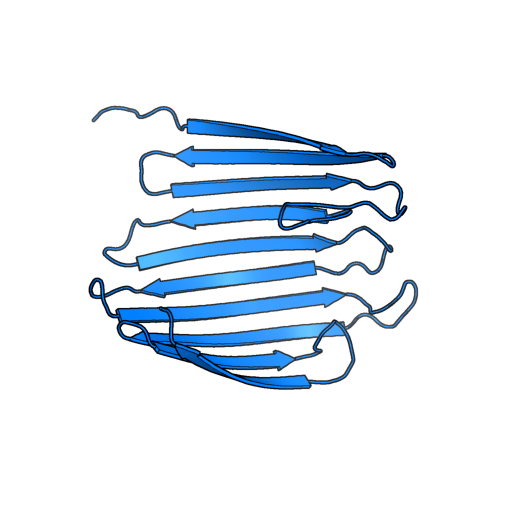Protein AF-A0A965IAN0-F1 (afdb_monomer_lite)

pLDDT: mean 86.09, std 15.61, range [35.66, 98.81]

Structure (mmCIF, N/CA/C/O backbone):
data_AF-A0A965IAN0-F1
#
_entry.id   AF-A0A965IAN0-F1
#
loop_
_atom_site.group_PDB
_atom_site.id
_atom_site.type_symbol
_atom_site.label_atom_id
_atom_site.label_alt_id
_atom_site.label_comp_id
_atom_site.label_asym_id
_atom_site.label_entity_id
_atom_site.label_seq_id
_atom_site.pdbx_PDB_ins_code
_atom_site.Cartn_x
_atom_site.Cartn_y
_atom_site.Cartn_z
_atom_site.occupancy
_atom_site.B_iso_or_equiv
_atom_site.auth_seq_id
_atom_site.auth_comp_id
_atom_site.auth_asym_id
_atom_site.auth_atom_id
_atom_site.pdbx_PDB_model_num
ATOM 1 N N . MET A 1 1 ? 3.524 22.643 -25.766 1.00 41.69 1 MET A N 1
ATOM 2 C CA . MET A 1 1 ? 3.104 22.166 -24.431 1.00 41.69 1 MET A CA 1
ATOM 3 C C . MET A 1 1 ? 1.601 21.949 -24.476 1.00 41.69 1 MET A C 1
ATOM 5 O O . MET A 1 1 ? 0.862 22.921 -24.445 1.00 41.69 1 MET A O 1
ATOM 9 N N . SER A 1 2 ? 1.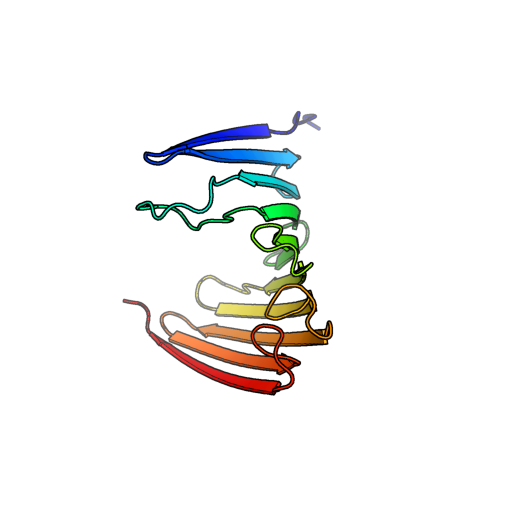154 20.710 -24.694 1.00 44.53 2 SER A N 1
ATOM 10 C CA . SER A 1 2 ? -0.278 20.389 -24.683 1.00 44.53 2 SER A CA 1
ATOM 11 C C . SER A 1 2 ? -0.738 20.339 -23.228 1.00 44.53 2 SER A C 1
ATOM 13 O O . SER A 1 2 ? -0.217 19.540 -22.453 1.00 44.53 2 SER A O 1
ATOM 15 N N . SER A 1 3 ? -1.650 21.224 -22.832 1.00 48.31 3 SER A N 1
ATOM 16 C CA . SER A 1 3 ? -2.315 21.156 -21.533 1.00 48.31 3 SER A CA 1
ATOM 17 C C . SER A 1 3 ? -3.245 19.942 -21.539 1.00 48.31 3 SER A C 1
ATOM 19 O O . SER A 1 3 ? -4.402 20.041 -21.951 1.00 48.31 3 SER A O 1
ATOM 21 N N . SER A 1 4 ? -2.739 18.773 -21.147 1.00 58.62 4 SER A N 1
ATOM 22 C CA . SER A 1 4 ? -3.575 17.584 -21.017 1.00 58.62 4 SER A CA 1
ATOM 23 C C . SER A 1 4 ? -4.496 17.777 -19.815 1.00 58.62 4 SER A C 1
ATOM 25 O O . SER A 1 4 ? -4.072 17.667 -18.663 1.00 58.62 4 SER A O 1
ATOM 27 N N . VAL A 1 5 ? -5.757 18.094 -20.089 1.00 67.81 5 VAL A N 1
ATOM 28 C CA . VAL A 1 5 ? -6.838 18.002 -19.110 1.00 67.81 5 VAL A CA 1
ATOM 29 C C . VAL A 1 5 ? -6.815 16.574 -18.558 1.00 67.81 5 VAL A C 1
ATOM 31 O O . VAL A 1 5 ? -6.812 15.618 -19.332 1.00 67.81 5 VAL A O 1
ATOM 34 N N . GLY A 1 6 ? -6.703 16.424 -17.238 1.00 75.50 6 GLY A N 1
ATOM 35 C CA . GLY A 1 6 ? -6.591 15.113 -16.601 1.00 75.50 6 GLY A CA 1
ATOM 36 C C . GLY A 1 6 ? -7.761 14.182 -16.947 1.00 75.50 6 GLY A C 1
ATOM 37 O O . GLY A 1 6 ? -8.884 14.627 -17.193 1.00 75.50 6 GLY A O 1
ATOM 38 N N . LYS A 1 7 ? -7.501 12.872 -16.980 1.00 85.19 7 LYS A N 1
ATOM 39 C CA . LYS A 1 7 ? -8.501 11.837 -17.253 1.00 85.19 7 LYS A CA 1
ATOM 40 C C . LYS A 1 7 ? -9.169 11.406 -15.953 1.00 85.19 7 LYS A C 1
ATOM 42 O O . LYS A 1 7 ? -8.503 10.925 -15.040 1.00 85.19 7 LYS A O 1
ATOM 47 N N . TRP A 1 8 ? -10.491 11.513 -15.902 1.00 86.75 8 TRP A N 1
ATOM 48 C CA . TRP A 1 8 ? -11.308 10.998 -14.806 1.00 86.75 8 TRP A CA 1
ATOM 49 C C . TRP A 1 8 ? -11.942 9.663 -15.198 1.00 86.75 8 TRP A C 1
ATOM 51 O O . TRP A 1 8 ? -12.491 9.528 -16.291 1.00 86.75 8 TRP A O 1
ATOM 61 N N . VAL A 1 9 ? -11.872 8.676 -14.307 1.00 86.06 9 VAL A N 1
ATOM 62 C CA . VAL A 1 9 ? -12.458 7.343 -14.495 1.00 86.06 9 VAL A CA 1
ATOM 63 C C . VAL A 1 9 ? -13.312 7.000 -13.270 1.00 86.06 9 VAL A C 1
ATOM 65 O O . VAL A 1 9 ? -12.778 6.509 -12.267 1.00 86.06 9 VAL A O 1
ATOM 68 N N . PRO A 1 10 ? -14.625 7.287 -13.312 1.00 86.00 10 PRO A N 1
ATOM 69 C CA . PRO A 1 10 ? -15.554 6.864 -12.276 1.00 86.00 10 PRO A CA 1
ATOM 70 C C . PRO A 1 10 ? -15.945 5.392 -12.455 1.00 86.00 10 PRO A C 1
ATOM 72 O O . PRO A 1 10 ? -15.976 4.866 -13.567 1.00 86.00 10 PRO A O 1
ATOM 75 N N . SER A 1 11 ? -16.295 4.731 -11.357 1.00 81.38 11 SER A N 1
ATOM 76 C CA . SER A 1 11 ? -16.894 3.397 -11.363 1.00 81.38 11 SER A CA 1
ATOM 77 C C . SER A 1 11 ? -17.935 3.269 -10.258 1.00 81.38 11 SER A C 1
ATOM 79 O O . SER A 1 11 ? -17.816 3.895 -9.203 1.00 81.38 11 SER A O 1
ATOM 81 N N . VAL A 1 12 ? -18.956 2.455 -10.517 1.00 83.38 12 VAL A N 1
ATOM 82 C CA . VAL A 1 12 ? -20.021 2.119 -9.571 1.00 83.38 12 VAL A CA 1
ATOM 83 C C . VAL A 1 12 ? -20.267 0.620 -9.654 1.00 83.38 12 VAL A C 1
ATOM 85 O O . VAL A 1 12 ? -20.269 0.046 -10.743 1.00 83.38 12 VAL A O 1
ATOM 88 N N . GLN A 1 13 ? -20.489 -0.006 -8.506 1.00 77.44 13 GLN A N 1
ATOM 89 C CA . GLN A 1 13 ? -20.839 -1.412 -8.396 1.00 77.44 13 GLN A CA 1
ATOM 90 C C . GLN A 1 13 ? -22.004 -1.573 -7.424 1.00 77.44 13 GLN A C 1
ATOM 92 O O . GLN A 1 13 ? -22.022 -0.981 -6.347 1.00 77.44 13 GLN A O 1
ATOM 97 N N . VAL A 1 14 ? -22.954 -2.420 -7.803 1.00 79.12 14 VAL A N 1
ATOM 98 C CA . VAL A 1 14 ? -24.048 -2.875 -6.945 1.00 79.12 14 VAL A CA 1
ATOM 99 C C . VAL A 1 14 ? -24.080 -4.397 -6.973 1.00 79.12 14 VAL A C 1
ATOM 101 O O . VAL A 1 14 ? -23.802 -4.999 -8.010 1.00 79.12 14 VAL A O 1
ATOM 104 N N . ALA A 1 15 ? -24.390 -5.030 -5.845 1.00 70.00 15 ALA A N 1
ATOM 105 C CA . ALA A 1 15 ? -24.530 -6.482 -5.787 1.00 70.00 15 ALA A CA 1
ATOM 106 C C . ALA A 1 15 ? -25.760 -6.903 -4.978 1.00 70.00 15 ALA A C 1
ATOM 108 O O . ALA A 1 15 ? -26.334 -6.127 -4.205 1.00 70.00 15 ALA A O 1
ATOM 109 N N . SER A 1 16 ? -26.162 -8.164 -5.172 1.00 67.62 16 SER A N 1
ATOM 110 C CA . SER A 1 16 ? -27.215 -8.801 -4.377 1.00 67.62 16 SER A CA 1
ATOM 111 C C . SER A 1 16 ? -26.939 -8.643 -2.881 1.00 67.62 16 SER A C 1
ATOM 113 O O . SER A 1 16 ? -25.792 -8.503 -2.463 1.00 67.62 16 SER A O 1
ATOM 115 N N . HIS A 1 17 ? -27.997 -8.664 -2.076 1.00 68.94 17 HIS A N 1
ATOM 116 C CA . HIS A 1 17 ? -27.906 -8.423 -0.638 1.00 68.94 17 HIS A CA 1
ATOM 117 C C . HIS A 1 17 ? -27.403 -7.023 -0.258 1.00 68.94 17 HIS A C 1
ATOM 119 O O . HIS A 1 17 ? -27.027 -6.837 0.885 1.00 68.94 17 HIS A O 1
ATOM 125 N N . GLY A 1 18 ? -27.496 -6.010 -1.131 1.00 68.75 18 GLY A N 1
ATOM 126 C CA . GLY A 1 18 ? -27.444 -4.595 -0.730 1.00 68.75 18 GLY A CA 1
ATOM 127 C C . GLY A 1 18 ? -26.050 -3.976 -0.606 1.00 68.75 18 GLY A C 1
ATOM 128 O O . GLY A 1 18 ? -25.897 -2.985 0.106 1.00 68.75 18 GLY A O 1
ATOM 129 N N . PHE A 1 19 ? -25.047 -4.538 -1.282 1.00 71.88 19 PHE A N 1
ATOM 130 C CA . PHE A 1 19 ? -23.762 -3.864 -1.480 1.00 71.88 19 PHE A CA 1
ATOM 131 C C . PHE A 1 19 ? -23.889 -2.745 -2.518 1.00 71.88 19 PHE A C 1
ATOM 133 O O . PHE A 1 19 ? -24.476 -2.947 -3.586 1.00 71.88 19 PHE A O 1
ATOM 140 N N . ALA A 1 20 ? -23.281 -1.597 -2.219 1.00 75.81 20 ALA A N 1
ATOM 141 C CA . ALA A 1 20 ? -23.052 -0.518 -3.166 1.00 75.81 20 ALA A CA 1
ATOM 142 C C . ALA A 1 20 ? -21.665 0.093 -2.928 1.00 75.81 20 ALA A C 1
ATOM 144 O O . ALA A 1 20 ? -21.333 0.508 -1.817 1.00 75.81 20 ALA A O 1
ATOM 145 N N . GLY A 1 21 ? -20.861 0.184 -3.978 1.00 73.69 21 GLY A N 1
ATOM 146 C CA . GLY A 1 21 ? -19.536 0.789 -3.932 1.00 73.69 21 GLY A CA 1
ATOM 147 C C . GLY A 1 21 ? -19.286 1.676 -5.138 1.00 73.69 21 GLY A C 1
ATOM 148 O O . GLY A 1 21 ? -19.920 1.528 -6.184 1.00 73.69 21 GLY A O 1
ATOM 149 N N . GLY A 1 22 ? -18.353 2.605 -4.992 1.00 76.31 22 GLY A N 1
ATOM 150 C CA . GLY A 1 22 ? -17.927 3.467 -6.077 1.00 76.31 22 GLY A CA 1
ATOM 151 C C . GLY A 1 22 ? -16.498 3.949 -5.898 1.00 76.31 22 GLY A C 1
ATOM 152 O O . GLY A 1 22 ? -15.950 3.995 -4.797 1.00 76.31 22 GLY A O 1
ATOM 153 N N . SER A 1 23 ? -15.871 4.324 -7.003 1.00 79.38 23 SER A N 1
ATOM 154 C CA . SER A 1 23 ? -14.580 5.002 -6.964 1.00 79.38 23 SER A CA 1
ATOM 155 C C . SER A 1 23 ? -14.468 6.029 -8.071 1.00 79.38 23 SER A C 1
ATOM 157 O O . SER A 1 23 ? -15.141 5.950 -9.098 1.00 79.38 23 SER A O 1
ATOM 159 N N . ILE A 1 24 ? -13.601 7.000 -7.845 1.00 80.50 24 ILE A N 1
ATOM 160 C CA . ILE A 1 24 ? -13.180 7.990 -8.813 1.00 80.50 24 ILE A CA 1
ATOM 161 C C . ILE A 1 24 ? -11.661 7.908 -8.870 1.00 80.50 24 ILE A C 1
ATOM 163 O O . ILE A 1 24 ? -10.974 8.108 -7.868 1.00 80.50 24 ILE A O 1
ATOM 167 N N . ASN A 1 25 ? -11.145 7.618 -10.056 1.00 81.50 25 ASN A N 1
ATOM 168 C CA . ASN A 1 25 ? -9.722 7.679 -10.344 1.00 81.50 25 ASN A CA 1
ATOM 169 C C . ASN A 1 25 ? -9.460 8.907 -11.201 1.00 81.50 25 ASN A C 1
ATOM 171 O O . ASN A 1 25 ? -10.247 9.229 -12.093 1.00 81.50 25 ASN A O 1
ATOM 175 N N . HIS A 1 26 ? -8.350 9.574 -10.944 1.00 82.56 26 HIS A N 1
ATOM 176 C CA . HIS A 1 26 ? -7.914 10.719 -11.715 1.00 82.56 26 HIS A CA 1
ATOM 177 C C . HIS A 1 26 ? -6.467 10.524 -12.133 1.00 82.56 26 HIS A C 1
ATOM 179 O O . HIS A 1 26 ? -5.624 10.163 -11.318 1.00 82.56 26 HIS A O 1
ATOM 185 N N . GLN A 1 27 ? -6.178 10.773 -13.401 1.00 83.88 27 GLN A N 1
ATOM 186 C CA . GLN A 1 27 ? -4.828 10.779 -13.939 1.00 83.88 27 GLN A CA 1
ATOM 187 C C . GLN A 1 27 ? -4.537 12.169 -14.490 1.00 83.88 27 GLN A C 1
ATOM 189 O O . GLN A 1 27 ? -5.243 12.649 -15.375 1.00 83.88 27 GLN A O 1
ATOM 194 N N . TYR A 1 28 ? -3.506 12.819 -13.965 1.00 78.88 28 TYR A N 1
ATOM 195 C CA . TYR A 1 28 ? -3.035 14.105 -14.457 1.00 78.88 28 TYR A CA 1
ATOM 196 C C . TYR A 1 28 ? -1.789 13.893 -15.321 1.00 78.88 28 TYR A C 1
ATOM 198 O O . TYR A 1 28 ? -0.767 13.404 -14.835 1.00 78.88 28 TYR A O 1
ATOM 206 N N . GLY A 1 29 ? -1.880 14.256 -16.603 1.00 80.81 29 GLY A N 1
ATOM 207 C CA . GLY A 1 29 ? -0.856 13.910 -17.589 1.00 80.81 29 GLY A CA 1
ATOM 208 C C . GLY A 1 29 ? -0.738 12.397 -17.762 1.00 80.81 29 GLY A C 1
ATOM 209 O O . GLY A 1 29 ? -1.744 11.688 -17.762 1.00 80.81 29 GLY A O 1
ATOM 210 N N . GLU A 1 30 ? 0.491 11.904 -17.887 1.00 79.06 30 GLU A N 1
ATOM 211 C CA . GLU A 1 30 ? 0.771 10.466 -17.995 1.00 79.06 30 GLU A CA 1
ATOM 212 C C . GLU A 1 30 ? 1.289 9.869 -16.678 1.00 79.06 30 GLU A C 1
ATOM 214 O O . GLU A 1 30 ? 1.098 8.683 -16.421 1.00 79.06 30 GLU A O 1
ATOM 219 N N . GLU A 1 31 ? 1.867 10.695 -15.803 1.00 87.62 31 GLU A N 1
ATOM 220 C CA . GLU A 1 31 ? 2.756 10.224 -14.736 1.00 87.62 31 GLU A CA 1
ATOM 221 C C . GLU A 1 31 ? 2.186 10.370 -13.324 1.00 87.62 31 GLU A C 1
ATOM 223 O O . GLU A 1 31 ? 2.755 9.794 -12.401 1.00 87.62 31 GLU A O 1
ATOM 228 N N . ILE A 1 32 ? 1.112 11.140 -13.113 1.00 89.12 32 ILE A N 1
ATOM 229 C CA . ILE A 1 32 ? 0.522 11.378 -11.785 1.00 89.12 32 ILE A CA 1
ATOM 230 C C . ILE A 1 32 ? -0.893 10.815 -11.745 1.00 89.12 32 ILE A C 1
ATOM 232 O O . ILE A 1 32 ? -1.711 11.080 -12.624 1.00 89.12 32 ILE A O 1
ATOM 236 N N . TYR A 1 33 ? -1.199 10.072 -10.688 1.00 89.19 33 TYR A N 1
ATOM 237 C CA . TYR A 1 33 ? -2.495 9.436 -10.492 1.00 89.19 33 TYR A CA 1
ATOM 238 C C . TYR A 1 33 ? -2.990 9.635 -9.063 1.00 89.19 33 TYR A C 1
ATOM 240 O O . TYR A 1 33 ? -2.204 9.663 -8.119 1.00 89.19 33 TYR A O 1
ATOM 248 N N . SER A 1 34 ? -4.302 9.753 -8.895 1.00 86.69 34 SER A N 1
ATOM 249 C CA . SER A 1 34 ? -4.979 9.750 -7.605 1.00 86.69 34 SER A CA 1
ATOM 250 C C . SER A 1 34 ? -6.241 8.897 -7.637 1.00 86.69 34 SER A C 1
ATOM 252 O O . SER A 1 34 ? -6.866 8.694 -8.678 1.00 86.69 34 SER A O 1
ATOM 254 N N . ILE A 1 35 ? -6.593 8.363 -6.473 1.00 82.69 35 ILE A N 1
ATOM 255 C CA . ILE A 1 35 ? -7.757 7.510 -6.273 1.00 82.69 35 ILE A CA 1
ATOM 256 C C . ILE A 1 35 ? -8.533 7.991 -5.056 1.00 82.69 35 ILE A C 1
ATOM 258 O O . ILE A 1 35 ? -7.957 8.277 -4.005 1.00 82.69 35 ILE A O 1
ATOM 262 N N . LEU A 1 36 ? -9.851 8.047 -5.206 1.00 82.31 36 LEU A N 1
ATOM 263 C CA . LEU A 1 36 ? -10.810 8.170 -4.121 1.00 82.31 36 LEU A CA 1
ATOM 264 C C . LEU A 1 36 ? -11.820 7.034 -4.274 1.00 82.31 36 LEU A C 1
ATOM 266 O O . LEU A 1 36 ? -12.477 6.918 -5.304 1.00 82.31 36 LEU A O 1
ATOM 270 N N . GLY A 1 37 ? -11.929 6.177 -3.269 1.00 76.44 37 GLY A N 1
ATOM 271 C CA . GLY A 1 37 ? -12.838 5.035 -3.260 1.00 76.44 37 GLY A CA 1
ATOM 272 C C . GLY A 1 37 ? -13.705 5.034 -2.013 1.00 76.44 37 GLY A C 1
ATOM 273 O O . GLY A 1 37 ? -13.242 5.399 -0.933 1.00 76.44 37 GLY A O 1
ATOM 274 N N . PHE A 1 38 ? -14.954 4.606 -2.155 1.00 76.56 38 PHE A N 1
ATOM 275 C CA . PHE A 1 38 ? -15.840 4.333 -1.034 1.00 76.56 38 PHE A CA 1
ATOM 276 C C . PHE A 1 38 ? -16.632 3.051 -1.306 1.00 76.56 38 PHE A C 1
ATOM 278 O O . PHE A 1 38 ? -17.104 2.811 -2.416 1.00 76.56 38 PHE A O 1
ATOM 285 N N . GLY A 1 39 ? -16.805 2.224 -0.286 1.00 69.56 39 GLY A N 1
ATOM 286 C CA . GLY A 1 39 ? -17.671 1.051 -0.342 1.00 69.56 39 GLY A CA 1
ATOM 287 C C . GLY A 1 39 ? -18.617 1.053 0.840 1.00 69.56 39 GLY A C 1
ATOM 288 O O . GLY A 1 39 ? -18.212 1.428 1.939 1.00 69.56 39 GLY A O 1
ATOM 289 N N . ARG A 1 40 ? -19.874 0.655 0.624 1.00 67.19 40 ARG A N 1
ATOM 290 C CA . ARG A 1 40 ? -20.854 0.468 1.693 1.00 67.19 40 ARG A CA 1
ATOM 291 C C . ARG A 1 40 ? -21.598 -0.857 1.540 1.00 67.19 40 ARG A C 1
ATOM 293 O O . ARG A 1 40 ? -22.112 -1.191 0.476 1.00 67.19 40 ARG A O 1
ATOM 300 N N . THR A 1 41 ? -21.701 -1.595 2.634 1.00 65.81 41 THR A N 1
ATOM 301 C CA . THR A 1 41 ? -22.496 -2.821 2.753 1.00 65.81 41 THR A CA 1
ATOM 302 C C . THR A 1 41 ? -23.605 -2.655 3.781 1.00 65.81 41 THR A C 1
ATOM 304 O O . THR A 1 41 ? -23.604 -1.741 4.603 1.00 65.81 41 THR A O 1
ATOM 307 N N . ASN A 1 42 ? -24.554 -3.588 3.775 1.00 60.81 42 ASN A N 1
ATOM 308 C CA . ASN A 1 42 ? -25.521 -3.766 4.858 1.00 60.81 42 ASN A CA 1
ATOM 309 C C . ASN A 1 42 ? -25.116 -4.893 5.833 1.00 60.81 42 ASN A C 1
ATOM 311 O O . ASN A 1 42 ? -25.972 -5.402 6.557 1.00 60.81 42 ASN A O 1
ATOM 315 N N . LYS A 1 43 ? -23.833 -5.298 5.824 1.00 60.50 43 LYS A N 1
ATOM 316 C CA . LYS A 1 43 ? -23.246 -6.365 6.657 1.00 60.50 43 LYS A CA 1
ATOM 317 C C . LYS A 1 43 ? -23.796 -7.780 6.418 1.00 60.50 43 LYS A C 1
ATOM 319 O O . LYS A 1 43 ? -23.486 -8.681 7.193 1.00 60.50 43 LYS A O 1
ATOM 324 N N . LYS A 1 44 ? -24.590 -8.002 5.366 1.00 55.69 44 LYS A N 1
ATOM 325 C CA . LYS A 1 44 ? -25.027 -9.344 4.951 1.00 55.69 44 LYS A CA 1
ATOM 326 C C . LYS A 1 44 ? -23.993 -9.977 4.023 1.00 55.69 44 LYS A C 1
ATOM 328 O O . LYS A 1 44 ? -23.335 -9.280 3.256 1.00 55.69 44 LYS A O 1
ATOM 333 N N . THR A 1 45 ? -23.865 -11.298 4.085 1.00 49.81 45 THR A N 1
ATOM 334 C CA . THR A 1 45 ? -22.982 -12.067 3.202 1.00 49.81 45 THR A CA 1
ATOM 335 C C . THR A 1 45 ? -23.414 -11.910 1.743 1.00 49.81 45 THR A C 1
ATOM 337 O O . THR A 1 45 ? -24.593 -12.049 1.424 1.00 49.81 45 THR A O 1
ATOM 340 N N . TYR A 1 46 ? -22.460 -11.650 0.855 1.00 50.66 46 TYR A N 1
ATOM 341 C CA . TYR A 1 46 ? -22.658 -11.624 -0.592 1.00 50.66 46 TYR A CA 1
ATOM 342 C C . TYR A 1 46 ? -21.400 -12.152 -1.290 1.00 50.66 46 TYR A C 1
ATOM 344 O O . TYR A 1 46 ? -20.319 -12.179 -0.703 1.00 50.66 46 TYR A O 1
ATOM 352 N N . TYR A 1 47 ? -21.541 -12.589 -2.540 1.00 48.56 47 TYR A N 1
ATOM 353 C CA . TYR A 1 47 ? -20.416 -13.025 -3.364 1.00 48.56 47 TYR A CA 1
ATOM 354 C C . TYR A 1 47 ? -19.857 -11.824 -4.135 1.00 48.56 47 TYR A C 1
ATOM 356 O O . TYR A 1 47 ? -20.577 -11.218 -4.930 1.00 48.56 47 TYR A O 1
ATOM 364 N N . ASN A 1 48 ? -18.589 -11.474 -3.897 1.00 47.34 48 ASN A N 1
ATOM 365 C CA . ASN A 1 48 ? -17.890 -10.394 -4.597 1.00 47.34 48 ASN A CA 1
ATOM 366 C C . ASN A 1 48 ? -16.783 -10.966 -5.494 1.00 47.34 48 ASN A C 1
ATOM 368 O O . ASN A 1 48 ? -16.012 -11.818 -5.060 1.00 47.34 48 ASN A O 1
ATOM 372 N N . LEU A 1 49 ? -16.715 -10.497 -6.741 1.00 43.41 49 LEU A N 1
ATOM 373 C CA . LEU A 1 49 ? -15.703 -10.892 -7.728 1.00 43.41 49 LEU A CA 1
ATOM 374 C C . LEU A 1 49 ? -14.522 -9.901 -7.798 1.00 43.41 49 LEU A C 1
ATOM 376 O O . LEU A 1 49 ? -13.558 -10.163 -8.510 1.00 43.41 49 LEU A O 1
ATOM 380 N N . ASN A 1 50 ? -14.575 -8.792 -7.046 1.00 39.88 50 ASN A N 1
ATOM 381 C CA . ASN A 1 50 ? -13.539 -7.757 -6.995 1.00 39.88 50 ASN A CA 1
ATOM 382 C C . ASN A 1 50 ? -12.929 -7.615 -5.586 1.00 39.88 50 ASN A C 1
ATOM 384 O O . ASN A 1 50 ? -13.564 -7.943 -4.586 1.00 39.88 50 ASN A O 1
ATOM 388 N N . PHE A 1 51 ? -11.691 -7.107 -5.514 1.00 35.66 51 PHE A N 1
ATOM 389 C CA . PHE A 1 51 ? -10.968 -6.816 -4.267 1.00 35.66 51 PHE A CA 1
ATOM 390 C C . PHE A 1 51 ? -11.723 -5.736 -3.468 1.00 35.66 51 PHE A C 1
ATOM 392 O O . PHE A 1 51 ? -11.876 -4.611 -3.937 1.00 35.66 51 PHE A O 1
ATOM 399 N N . ASP A 1 52 ? -12.247 -6.106 -2.299 1.00 48.53 52 ASP A N 1
ATOM 400 C CA . ASP A 1 52 ? -13.436 -5.488 -1.702 1.00 48.53 52 ASP A CA 1
ATOM 401 C C . ASP A 1 52 ? -13.142 -4.586 -0.483 1.00 48.53 52 ASP A C 1
ATOM 403 O O . ASP A 1 52 ? -12.976 -5.096 0.635 1.00 48.53 52 ASP A O 1
ATOM 407 N N . PRO A 1 53 ? -13.130 -3.247 -0.626 1.00 43.28 53 PRO A N 1
ATOM 408 C CA . PRO A 1 53 ? -13.349 -2.363 0.509 1.00 43.28 53 PRO A CA 1
ATOM 409 C C . PRO A 1 53 ? -14.825 -2.464 0.924 1.00 43.28 53 PRO A C 1
ATOM 411 O O . PRO A 1 53 ? -15.656 -1.672 0.483 1.00 43.28 53 PRO A O 1
ATOM 414 N N . ASN A 1 54 ? -15.168 -3.425 1.788 1.00 59.88 54 ASN A N 1
ATOM 415 C CA . ASN A 1 54 ? -16.488 -3.374 2.413 1.00 59.88 54 ASN A CA 1
ATOM 416 C C . ASN A 1 54 ? -16.440 -2.345 3.538 1.00 59.88 54 ASN A C 1
ATOM 418 O O . ASN A 1 54 ? -15.523 -2.436 4.354 1.00 59.88 54 ASN A O 1
ATOM 422 N N . AS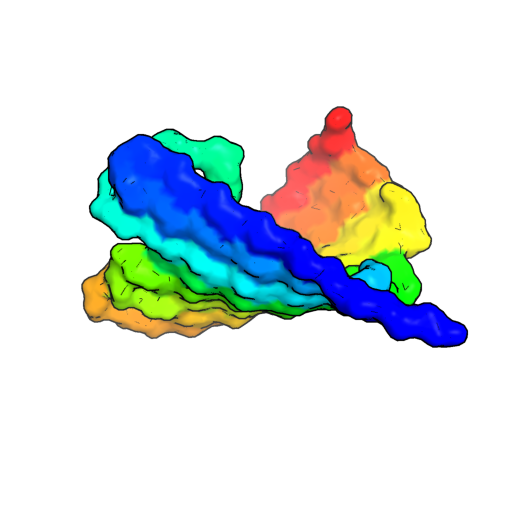P A 1 55 ? -17.431 -1.445 3.593 1.00 70.81 55 ASP A N 1
ATOM 423 C CA . ASP A 1 55 ? -17.465 -0.296 4.510 1.00 70.81 55 ASP A CA 1
ATOM 424 C C . ASP A 1 55 ? -16.051 0.254 4.705 1.00 70.81 55 ASP A C 1
ATOM 426 O O . ASP A 1 55 ? -15.427 0.066 5.753 1.00 70.81 55 ASP A O 1
ATOM 430 N N . ALA A 1 56 ? -15.517 0.871 3.653 1.00 78.00 56 ALA A N 1
ATOM 431 C CA . ALA A 1 56 ? -14.224 1.515 3.742 1.00 78.00 56 ALA A CA 1
ATOM 432 C C . ALA A 1 56 ? -14.100 2.722 2.816 1.00 78.00 56 ALA A C 1
ATOM 434 O O . ALA A 1 56 ? -14.732 2.799 1.760 1.00 78.00 56 ALA A O 1
ATOM 435 N N . TYR A 1 57 ? -13.231 3.645 3.219 1.00 83.81 57 TYR A N 1
ATOM 436 C CA . TYR A 1 57 ? -12.790 4.776 2.415 1.00 83.81 57 TYR A CA 1
ATOM 437 C C . TYR A 1 57 ? -11.330 4.584 2.035 1.00 83.81 57 TYR A C 1
ATOM 439 O O . TYR A 1 57 ? -10.495 4.255 2.881 1.00 83.81 57 TYR A O 1
ATOM 447 N N . ILE A 1 58 ? -11.022 4.821 0.766 1.00 85.50 58 ILE A N 1
ATOM 448 C CA . ILE A 1 58 ? -9.663 4.804 0.242 1.00 85.50 58 ILE A CA 1
ATOM 449 C C . ILE A 1 58 ? -9.367 6.177 -0.330 1.00 85.50 58 ILE A C 1
ATOM 451 O O . ILE A 1 58 ? -10.145 6.709 -1.120 1.00 85.50 58 ILE A O 1
ATOM 455 N N . PHE A 1 59 ? -8.216 6.726 0.026 1.00 90.12 59 PHE A N 1
ATOM 456 C CA . PHE A 1 59 ? -7.622 7.817 -0.728 1.00 90.12 59 PHE A CA 1
ATOM 457 C C . PHE A 1 59 ? -6.184 7.472 -1.047 1.00 90.12 59 PHE A C 1
ATOM 459 O O . PHE A 1 59 ? -5.492 6.850 -0.244 1.00 90.12 59 PHE A O 1
ATOM 466 N N . GLY A 1 60 ? -5.715 7.895 -2.206 1.00 92.12 60 GLY A N 1
ATOM 467 C CA . GLY A 1 60 ? -4.331 7.685 -2.561 1.00 92.12 60 GLY A CA 1
ATOM 468 C C . GLY A 1 60 ? -3.893 8.513 -3.741 1.00 92.12 60 GLY A C 1
ATOM 469 O O . GLY A 1 60 ? -4.695 9.094 -4.470 1.00 92.12 60 GLY A O 1
ATOM 470 N N . MET A 1 61 ? -2.587 8.540 -3.915 1.00 94.31 61 MET A N 1
ATOM 471 C CA . MET A 1 61 ? -1.911 9.118 -5.051 1.00 94.31 61 MET A CA 1
ATOM 472 C C . MET A 1 61 ? -0.663 8.314 -5.370 1.00 94.31 61 MET A C 1
ATOM 474 O O . MET A 1 61 ? -0.155 7.554 -4.543 1.00 94.31 61 MET A O 1
ATOM 478 N N . GLY A 1 62 ? -0.130 8.520 -6.556 1.00 94.81 62 GLY A N 1
ATOM 479 C CA . GLY A 1 62 ? 1.220 8.108 -6.848 1.00 94.81 62 GLY A CA 1
ATOM 480 C C . GLY A 1 62 ? 1.740 8.728 -8.121 1.00 94.81 62 GLY A C 1
ATOM 481 O O . GLY A 1 62 ? 1.061 9.514 -8.789 1.00 94.81 62 GLY A O 1
ATOM 482 N N . THR A 1 63 ? 2.996 8.413 -8.406 1.00 94.38 63 THR A N 1
ATOM 483 C CA . THR A 1 63 ? 3.708 9.026 -9.509 1.00 94.38 63 THR A CA 1
ATOM 484 C C . THR A 1 63 ? 4.761 8.129 -10.149 1.00 94.38 63 THR A C 1
ATOM 486 O O . THR A 1 63 ? 5.280 7.207 -9.514 1.00 94.38 63 THR A O 1
ATOM 489 N N . GLN A 1 64 ? 5.058 8.428 -11.413 1.00 94.44 64 GLN A N 1
ATOM 490 C CA . GLN A 1 64 ? 6.132 7.878 -12.240 1.00 94.44 64 GLN A CA 1
ATOM 491 C C . GLN A 1 64 ? 7.133 8.948 -12.716 1.00 94.44 64 GLN A C 1
ATOM 493 O O . GLN A 1 64 ? 7.907 8.695 -13.630 1.00 94.44 64 GLN A O 1
ATOM 498 N N . LEU A 1 65 ? 7.166 10.124 -12.073 1.00 93.06 65 LEU A N 1
ATOM 499 C CA . LEU A 1 65 ? 8.052 11.246 -12.436 1.00 93.06 65 LEU A CA 1
ATOM 500 C C . LEU A 1 65 ? 9.556 10.907 -12.418 1.00 93.06 65 LEU A C 1
ATOM 502 O O . LEU A 1 65 ? 10.368 11.629 -12.991 1.00 93.06 65 LEU A O 1
ATOM 506 N N . ILE A 1 66 ? 9.949 9.846 -11.710 1.00 94.69 66 ILE A N 1
ATOM 507 C CA . ILE A 1 66 ? 11.339 9.395 -11.627 1.00 94.69 66 ILE A CA 1
ATOM 508 C C . ILE A 1 66 ? 11.498 8.182 -12.553 1.00 94.69 66 ILE A C 1
ATOM 510 O O . ILE A 1 66 ? 10.751 7.209 -12.400 1.00 94.69 66 ILE A O 1
ATOM 514 N N . PRO A 1 67 ? 12.494 8.174 -13.462 1.00 95.25 67 PRO A N 1
ATOM 515 C CA . PRO A 1 67 ? 12.718 7.055 -14.365 1.00 95.25 67 PRO A CA 1
ATOM 516 C C . PRO A 1 67 ? 12.756 5.717 -13.629 1.00 95.25 67 PRO A C 1
ATOM 518 O O . PRO A 1 67 ? 13.404 5.577 -12.586 1.00 95.25 67 PRO A O 1
ATOM 521 N N . LYS A 1 68 ? 12.056 4.725 -14.192 1.00 96.31 68 LYS A N 1
ATOM 522 C CA . LYS A 1 68 ? 12.003 3.345 -13.679 1.00 96.31 68 LYS A CA 1
ATOM 523 C C . LYS A 1 68 ? 11.444 3.213 -12.256 1.00 96.31 68 LYS A C 1
ATOM 525 O O . LYS A 1 68 ? 11.543 2.142 -11.655 1.00 96.31 68 LYS A O 1
ATOM 530 N N . THR A 1 69 ? 10.855 4.276 -11.716 1.00 97.31 69 THR A N 1
ATOM 531 C CA . THR A 1 69 ? 10.407 4.354 -10.331 1.00 97.31 69 THR A CA 1
ATOM 532 C C . THR A 1 69 ? 8.915 4.631 -10.272 1.00 97.31 69 THR A C 1
ATOM 534 O O . THR A 1 69 ? 8.394 5.478 -10.987 1.00 97.31 69 THR A O 1
ATOM 537 N N . ASN A 1 70 ? 8.224 3.922 -9.388 1.00 96.88 70 ASN A N 1
ATOM 538 C CA . ASN A 1 70 ? 6.855 4.226 -9.013 1.00 96.88 70 ASN A CA 1
ATOM 539 C C . ASN A 1 70 ? 6.807 4.529 -7.520 1.00 96.88 70 ASN A C 1
ATOM 541 O O . ASN A 1 70 ? 7.347 3.772 -6.710 1.00 96.88 70 ASN A O 1
ATOM 545 N N . LEU A 1 71 ? 6.125 5.608 -7.166 1.00 97.81 71 LEU A N 1
ATOM 546 C CA . LEU A 1 71 ? 5.836 5.973 -5.787 1.00 97.81 71 LEU A CA 1
ATOM 547 C C . LEU A 1 71 ? 4.331 5.954 -5.577 1.00 97.81 71 LEU A C 1
ATOM 549 O O . LEU A 1 71 ? 3.605 6.513 -6.389 1.00 97.81 71 LEU A O 1
ATOM 553 N N . TYR A 1 72 ? 3.874 5.361 -4.481 1.00 95.56 72 TYR A N 1
ATOM 554 C CA . TYR A 1 72 ? 2.473 5.353 -4.081 1.00 95.56 72 TYR A CA 1
ATOM 555 C C . TYR A 1 72 ? 2.353 5.793 -2.631 1.00 95.56 72 TYR A C 1
ATOM 557 O O . TYR A 1 72 ? 3.134 5.381 -1.774 1.00 95.56 72 TYR A O 1
ATOM 565 N N . PHE A 1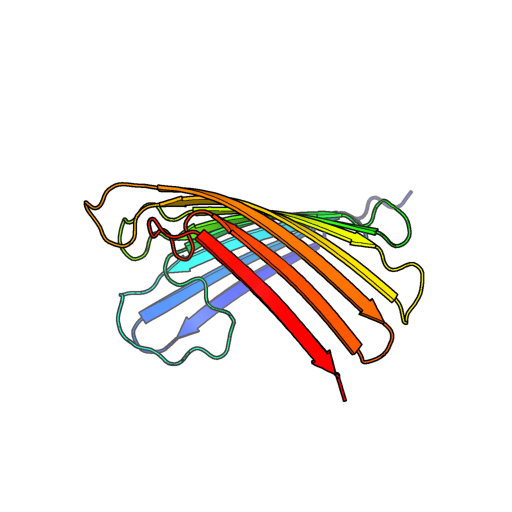 73 ? 1.322 6.574 -2.358 1.00 97.12 73 PHE A N 1
ATOM 566 C CA . PHE A 1 73 ? 0.881 6.916 -1.022 1.00 97.12 73 PHE A CA 1
ATOM 567 C C . PHE A 1 73 ? -0.624 6.725 -0.958 1.00 97.12 73 PHE A C 1
ATOM 569 O O . PHE A 1 73 ? -1.351 7.339 -1.734 1.00 97.12 73 PHE A O 1
ATOM 576 N N . TYR A 1 74 ? -1.109 5.875 -0.064 1.00 94.81 74 TYR A N 1
ATOM 577 C CA . TYR A 1 74 ? -2.545 5.669 0.074 1.00 94.81 74 TYR A CA 1
ATOM 578 C C . TYR A 1 74 ? -2.923 5.260 1.484 1.00 94.81 74 TYR A C 1
ATOM 580 O O . TYR A 1 74 ? -2.131 4.671 2.215 1.00 94.81 74 TYR A O 1
ATOM 588 N N . SER A 1 75 ? -4.166 5.535 1.846 1.00 95.12 75 SER A N 1
ATOM 589 C CA . SER A 1 75 ? -4.748 5.133 3.110 1.00 95.12 75 SER A CA 1
ATOM 590 C C . SER A 1 75 ? -6.058 4.407 2.887 1.00 95.12 75 SER A C 1
ATOM 592 O O . SER A 1 75 ? -6.837 4.758 2.003 1.00 95.12 75 SER A O 1
ATOM 594 N N . VAL A 1 76 ? -6.304 3.421 3.740 1.00 91.56 76 VAL A N 1
ATOM 595 C CA . VAL A 1 76 ? -7.556 2.676 3.825 1.00 91.56 76 VAL A CA 1
ATOM 596 C C . VAL A 1 76 ? -8.123 2.883 5.222 1.00 91.56 76 VAL A C 1
ATOM 598 O O . VAL A 1 76 ? -7.406 2.717 6.209 1.00 91.56 76 VAL A O 1
ATOM 601 N N . TYR A 1 77 ? -9.397 3.249 5.301 1.00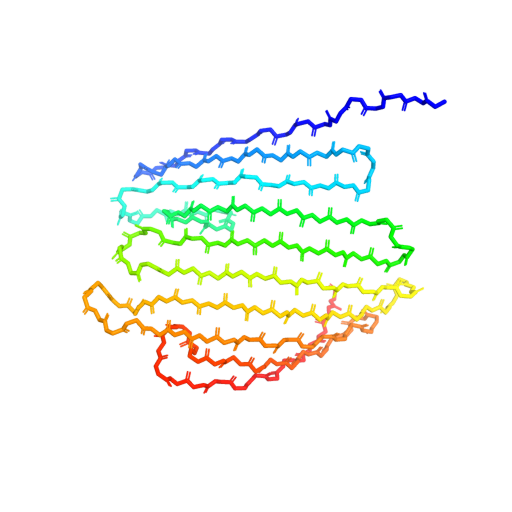 91.31 77 TYR A N 1
ATOM 602 C CA . TYR A 1 77 ? -10.156 3.425 6.536 1.00 91.31 77 TYR A CA 1
ATOM 603 C C . TYR A 1 77 ? -11.304 2.434 6.511 1.00 91.31 77 TYR A C 1
ATOM 605 O O . TYR A 1 77 ? -12.173 2.576 5.662 1.00 91.31 77 TYR A O 1
ATOM 613 N N . ASP A 1 78 ? -11.323 1.471 7.424 1.00 86.69 78 ASP A N 1
ATOM 614 C CA . ASP A 1 78 ? -12.422 0.518 7.580 1.00 86.69 78 ASP A CA 1
ATOM 615 C C . ASP A 1 78 ? -13.423 1.053 8.618 1.00 86.69 78 ASP A C 1
ATOM 617 O O . ASP A 1 78 ? -13.069 1.351 9.767 1.00 86.69 78 ASP A O 1
ATOM 621 N N . ASN A 1 79 ? -14.682 1.211 8.203 1.00 76.50 79 ASN A N 1
ATOM 622 C CA . ASN A 1 79 ? -15.791 1.657 9.042 1.00 76.50 79 ASN A CA 1
ATOM 623 C C . ASN A 1 79 ? -16.865 0.582 9.291 1.00 76.50 79 ASN A C 1
ATOM 625 O O . ASN A 1 79 ? -17.898 0.900 9.884 1.00 76.50 79 ASN A O 1
ATOM 629 N N . ARG A 1 80 ? -16.629 -0.686 8.930 1.00 70.75 80 ARG A N 1
ATOM 630 C CA . ARG A 1 80 ? -17.621 -1.780 8.995 1.00 70.75 80 ARG A CA 1
ATOM 631 C C . ARG A 1 80 ? -18.131 -2.065 10.402 1.00 70.75 80 ARG A C 1
ATOM 633 O O . ARG A 1 80 ? -19.322 -2.308 10.620 1.00 70.75 80 ARG A O 1
ATOM 640 N N . PHE A 1 81 ? -17.228 -2.008 11.377 1.00 80.19 81 PHE A N 1
ATOM 641 C CA . PHE A 1 81 ? -17.498 -2.415 12.760 1.00 80.19 81 PHE A CA 1
ATOM 642 C C . PHE A 1 81 ? -17.133 -1.352 13.794 1.00 80.19 81 PHE A C 1
ATOM 644 O O . PHE A 1 81 ? -17.005 -1.661 14.971 1.00 80.19 81 PHE A O 1
ATOM 651 N N . ASN A 1 82 ? -16.961 -0.094 13.373 1.00 83.75 82 ASN A N 1
ATOM 652 C CA . ASN A 1 82 ? -16.580 1.004 14.268 1.00 83.75 82 ASN A CA 1
ATOM 653 C C . ASN A 1 82 ? -15.307 0.711 15.102 1.00 83.75 82 ASN A C 1
ATOM 655 O O . ASN A 1 82 ? -15.117 1.232 16.200 1.00 83.75 82 ASN A O 1
ATOM 659 N N . THR A 1 83 ? -14.411 -0.118 14.563 1.00 88.50 83 THR A N 1
ATOM 660 C CA . THR A 1 83 ? -13.108 -0.474 15.149 1.00 88.50 83 THR A CA 1
ATOM 661 C C . THR A 1 83 ? -12.073 0.642 14.964 1.00 88.50 83 THR A C 1
ATOM 663 O O . THR A 1 83 ? -11.001 0.650 15.574 1.00 88.50 83 THR A O 1
ATOM 666 N N . GLY A 1 84 ? -12.382 1.625 14.109 1.00 91.12 84 GLY A N 1
ATOM 667 C CA . GLY A 1 84 ? -11.478 2.718 13.759 1.00 91.12 84 GLY A CA 1
ATOM 668 C C . GLY A 1 84 ? -10.196 2.233 13.086 1.00 91.12 84 GLY A C 1
ATOM 669 O O . GLY A 1 84 ? -9.166 2.900 13.211 1.00 91.12 84 GLY A O 1
ATOM 670 N N . GLN A 1 85 ? -10.254 1.064 12.441 1.00 94.44 85 GLN A N 1
ATOM 671 C CA . GLN A 1 85 ? -9.141 0.477 11.716 1.00 94.44 85 GLN A CA 1
ATOM 672 C C . GLN A 1 85 ? -8.777 1.355 10.523 1.00 94.44 85 GLN A C 1
ATOM 674 O O . GLN A 1 85 ? -9.606 1.696 9.681 1.00 94.44 85 GLN A O 1
ATOM 679 N N . LYS A 1 86 ? -7.509 1.741 10.468 1.00 95.06 86 LYS A N 1
ATOM 680 C CA . LYS A 1 86 ? -6.922 2.456 9.345 1.00 95.06 86 LYS A CA 1
ATOM 681 C C . LYS A 1 86 ? -5.488 2.018 9.132 1.00 95.06 86 LYS A C 1
ATOM 683 O O . LYS A 1 86 ? -4.777 1.721 10.097 1.00 95.06 86 LYS A O 1
ATOM 688 N N . ILE A 1 87 ? -5.053 2.066 7.883 1.00 96.19 87 ILE A N 1
ATOM 689 C CA . ILE A 1 87 ? -3.670 1.828 7.487 1.00 96.19 87 ILE A CA 1
ATOM 690 C C . ILE A 1 87 ? -3.282 2.784 6.365 1.00 96.19 87 ILE A C 1
ATOM 692 O O . ILE A 1 87 ? -4.059 3.013 5.444 1.00 96.19 87 ILE A O 1
ATOM 696 N N . THR A 1 88 ? -2.084 3.347 6.457 1.00 97.81 88 THR A N 1
ATOM 697 C CA . THR A 1 88 ? -1.506 4.258 5.468 1.00 97.81 88 THR A CA 1
ATOM 698 C C . THR A 1 88 ? -0.202 3.677 4.969 1.00 97.81 88 THR A C 1
ATOM 700 O O . THR A 1 88 ? 0.682 3.431 5.785 1.00 97.81 88 THR A O 1
ATOM 703 N N . HIS A 1 89 ? -0.077 3.511 3.659 1.00 98.31 89 HIS A N 1
ATOM 704 C CA . HIS A 1 89 ? 1.077 2.947 2.978 1.00 98.31 89 HIS A CA 1
ATOM 705 C C . HIS A 1 89 ? 1.882 4.009 2.234 1.00 98.31 89 HIS A C 1
ATOM 707 O O . HIS A 1 89 ? 1.323 4.919 1.621 1.00 98.31 89 HIS A O 1
ATOM 713 N N . TRP A 1 90 ? 3.194 3.807 2.231 1.00 98.44 90 TRP A N 1
ATOM 714 C CA . TRP A 1 90 ? 4.181 4.453 1.379 1.00 98.44 90 TRP A CA 1
ATOM 715 C C . TRP A 1 90 ? 4.919 3.359 0.623 1.00 98.44 90 TRP A C 1
ATOM 717 O O . TRP A 1 90 ? 5.684 2.597 1.217 1.00 98.44 90 TRP A O 1
ATOM 727 N N . VAL A 1 91 ? 4.685 3.274 -0.681 1.00 98.50 91 VAL A N 1
ATOM 728 C CA . VAL A 1 91 ? 5.258 2.228 -1.523 1.00 98.50 91 VAL A CA 1
ATOM 729 C C . VAL A 1 91 ? 6.208 2.854 -2.524 1.00 98.50 91 VAL A C 1
ATOM 731 O O . VAL A 1 91 ? 5.813 3.693 -3.327 1.00 98.50 91 VAL A O 1
ATOM 734 N N . TRP A 1 92 ? 7.449 2.397 -2.515 1.00 98.56 92 TRP A N 1
ATOM 735 C CA . TRP A 1 92 ? 8.427 2.667 -3.555 1.00 98.56 92 TRP A CA 1
ATOM 736 C C . TRP A 1 92 ? 8.691 1.389 -4.339 1.00 98.56 92 TRP A C 1
ATOM 738 O O . TRP A 1 92 ? 8.911 0.322 -3.763 1.00 98.56 92 TRP A O 1
ATOM 748 N N . ARG A 1 93 ? 8.663 1.493 -5.666 1.00 98.44 93 ARG A N 1
ATOM 749 C CA . ARG A 1 93 ? 9.058 0.419 -6.575 1.00 98.44 93 ARG A CA 1
ATOM 750 C C . ARG A 1 93 ? 10.076 0.939 -7.564 1.00 98.44 93 ARG A C 1
ATOM 752 O O . ARG A 1 93 ? 9.828 1.959 -8.196 1.00 98.44 93 ARG A O 1
ATOM 759 N N . TYR A 1 94 ? 11.154 0.197 -7.758 1.00 98.44 94 TYR A N 1
ATOM 760 C CA . TYR A 1 94 ? 12.173 0.490 -8.759 1.00 98.44 94 TYR A CA 1
ATOM 761 C C . TYR A 1 94 ? 12.393 -0.731 -9.644 1.00 98.44 94 TYR A C 1
ATOM 763 O O . TYR A 1 94 ? 12.595 -1.827 -9.130 1.00 98.44 94 TYR A O 1
ATOM 771 N N . SER A 1 95 ? 12.295 -0.558 -10.961 1.00 97.94 95 SER A N 1
ATOM 772 C CA . SER A 1 95 ? 12.433 -1.637 -11.951 1.00 97.94 95 SER A CA 1
ATOM 773 C C . SER A 1 95 ? 13.564 -1.298 -12.927 1.00 97.94 95 SER A C 1
ATOM 775 O O . SER A 1 95 ? 13.304 -0.643 -13.940 1.00 97.94 95 SER A O 1
ATOM 777 N N . PRO A 1 96 ? 14.832 -1.642 -12.616 1.00 96.62 96 PRO A N 1
ATOM 778 C CA . PRO A 1 96 ? 15.976 -1.254 -13.444 1.00 96.62 96 PRO A CA 1
ATOM 779 C C . PRO A 1 96 ? 15.864 -1.790 -14.879 1.00 96.62 96 PRO A C 1
ATOM 781 O O . PRO A 1 96 ? 16.331 -1.129 -15.812 1.00 96.62 96 PRO A O 1
ATOM 784 N N . ASP A 1 97 ? 15.193 -2.925 -15.058 1.00 95.94 97 ASP A N 1
ATOM 785 C CA . ASP A 1 97 ? 14.816 -3.504 -16.341 1.00 95.94 97 ASP A CA 1
ATOM 786 C C . ASP A 1 97 ? 13.498 -4.299 -16.221 1.00 95.94 97 ASP A C 1
ATOM 788 O O . ASP A 1 97 ? 12.707 -4.083 -15.303 1.00 95.94 97 ASP A O 1
ATOM 792 N N . LYS A 1 98 ? 13.221 -5.174 -17.195 1.00 93.56 98 LYS A N 1
ATOM 793 C CA . LYS A 1 98 ? 11.990 -5.978 -17.248 1.00 93.56 98 LYS A CA 1
ATOM 794 C C . LYS A 1 98 ? 12.023 -7.219 -16.352 1.00 93.56 98 LYS A C 1
ATOM 796 O O . LYS A 1 98 ? 10.964 -7.776 -16.079 1.00 93.56 98 LYS A O 1
ATOM 801 N N . SER A 1 99 ? 13.204 -7.677 -15.953 1.00 95.69 99 SER A N 1
ATOM 802 C CA . SER A 1 99 ? 13.401 -8.859 -15.112 1.00 95.69 99 SER A CA 1
ATOM 803 C C . SER A 1 99 ? 13.489 -8.519 -13.633 1.00 95.69 99 SER A C 1
ATOM 805 O O . SER A 1 99 ? 13.181 -9.373 -12.812 1.00 95.69 99 SER A O 1
ATOM 807 N N . GLU A 1 100 ? 13.881 -7.301 -13.276 1.00 97.88 100 GLU A N 1
ATOM 808 C CA . GLU A 1 100 ? 14.141 -6.945 -11.886 1.00 97.88 100 GLU A CA 1
ATOM 809 C C . GLU A 1 100 ? 13.161 -5.913 -11.342 1.00 97.88 100 GLU A C 1
ATOM 811 O O . GLU A 1 100 ? 12.838 -4.916 -11.994 1.00 97.88 100 GLU A O 1
ATOM 816 N N . ARG A 1 101 ? 12.723 -6.115 -10.096 1.00 98.25 101 ARG A N 1
ATOM 817 C CA . ARG A 1 101 ? 11.967 -5.103 -9.357 1.00 98.25 101 ARG A CA 1
ATOM 818 C C . ARG A 1 101 ? 12.257 -5.153 -7.867 1.00 98.25 101 ARG A C 1
ATOM 820 O O . ARG A 1 101 ? 12.052 -6.166 -7.208 1.00 98.25 101 ARG A O 1
ATOM 827 N N . TYR A 1 102 ? 12.617 -4.002 -7.320 1.00 98.62 102 TYR A N 1
ATOM 828 C CA . TYR A 1 102 ? 12.703 -3.756 -5.888 1.00 98.62 102 TYR A CA 1
ATOM 829 C C . TYR A 1 102 ? 11.407 -3.112 -5.415 1.00 98.62 102 TYR A C 1
ATOM 831 O O . TYR A 1 102 ? 10.886 -2.211 -6.072 1.00 98.62 102 TYR A O 1
ATOM 839 N N . THR A 1 103 ? 10.880 -3.566 -4.281 1.00 98.69 103 THR A N 1
ATOM 840 C CA . THR A 1 103 ? 9.705 -2.969 -3.638 1.00 98.69 103 THR A CA 1
ATOM 841 C C . THR A 1 103 ? 9.997 -2.714 -2.169 1.00 98.69 103 THR A C 1
ATOM 843 O O . THR A 1 103 ? 10.343 -3.638 -1.437 1.00 98.69 103 THR A O 1
ATOM 846 N N . VAL A 1 104 ? 9.790 -1.480 -1.725 1.00 98.81 104 VAL A N 1
ATOM 847 C CA . VAL A 1 104 ? 9.742 -1.118 -0.308 1.00 98.81 104 VAL A CA 1
ATOM 848 C C . VAL A 1 104 ? 8.341 -0.608 -0.015 1.00 98.81 104 VAL A C 1
ATOM 850 O O . VAL A 1 104 ? 7.854 0.285 -0.699 1.00 98.81 104 VAL A O 1
ATOM 853 N N . ASP A 1 105 ? 7.686 -1.187 0.982 1.00 98.62 105 ASP A N 1
ATOM 854 C CA . ASP A 1 105 ? 6.373 -0.759 1.459 1.00 98.62 105 ASP A CA 1
ATOM 855 C C . ASP A 1 105 ? 6.451 -0.537 2.968 1.00 98.62 105 ASP A C 1
ATOM 857 O O . ASP A 1 105 ? 6.729 -1.461 3.736 1.00 98.62 105 ASP A O 1
ATOM 861 N N . MET A 1 106 ? 6.258 0.712 3.376 1.00 98.62 106 MET A N 1
ATOM 862 C CA . MET A 1 106 ? 6.160 1.113 4.771 1.00 98.62 106 MET A CA 1
ATOM 863 C C . MET A 1 106 ? 4.721 1.479 5.072 1.00 98.62 106 MET A C 1
ATOM 865 O O . MET A 1 106 ? 4.110 2.232 4.317 1.00 98.62 106 MET A O 1
ATOM 869 N N . ALA A 1 107 ? 4.203 1.037 6.213 1.00 98.44 107 ALA A N 1
ATOM 870 C CA . ALA A 1 107 ? 2.869 1.426 6.627 1.00 98.44 107 ALA A CA 1
ATOM 871 C C . ALA A 1 107 ? 2.790 1.822 8.095 1.00 98.44 107 ALA A C 1
ATOM 873 O O . ALA A 1 107 ? 3.520 1.309 8.941 1.00 98.44 107 ALA A O 1
ATOM 874 N N . SER A 1 108 ? 1.857 2.721 8.392 1.00 98.38 108 SER A N 1
ATOM 875 C CA . SER A 1 108 ? 1.402 3.023 9.746 1.00 98.38 108 SER A CA 1
ATOM 876 C C . SER A 1 108 ? -0.063 2.644 9.862 1.00 98.38 108 SER A C 1
ATOM 878 O O . SER A 1 108 ? -0.865 2.991 8.993 1.00 98.38 108 SER A O 1
ATOM 880 N N . LYS A 1 109 ? -0.423 1.941 10.932 1.00 97.19 109 LYS A N 1
ATOM 881 C CA . LYS A 1 109 ? -1.793 1.499 11.180 1.00 97.19 109 LYS A CA 1
ATOM 882 C C . LYS A 1 109 ? -2.235 1.770 12.602 1.00 97.19 109 LYS A C 1
ATOM 884 O O . LYS A 1 109 ? -1.430 1.832 13.534 1.00 97.19 109 LYS A O 1
ATOM 889 N N . SER A 1 110 ? -3.542 1.897 12.768 1.00 97.25 110 SER A N 1
ATOM 890 C CA . SER A 1 110 ? -4.172 1.970 14.079 1.00 97.25 110 SER A CA 1
ATOM 891 C C . SER A 1 110 ? -5.598 1.462 14.030 1.00 97.25 110 SER A C 1
ATOM 893 O O . SER A 1 110 ? -6.258 1.633 13.012 1.00 97.25 110 SER A O 1
ATOM 895 N N . GLY A 1 111 ? -6.089 0.929 15.136 1.00 95.38 111 GLY A N 1
ATOM 896 C CA . GLY A 1 111 ? -7.449 0.414 15.244 1.00 95.38 111 GLY A CA 1
ATOM 897 C C . GLY A 1 111 ? -7.554 -0.565 16.397 1.00 95.38 111 GLY A C 1
ATOM 898 O O . GLY A 1 111 ? -6.579 -0.774 17.114 1.00 95.38 111 GLY A O 1
ATOM 899 N N . SER A 1 112 ? -8.724 -1.152 16.570 1.00 94.12 112 SER A N 1
ATOM 900 C CA . SER A 1 112 ? -8.956 -2.257 17.497 1.00 94.12 112 SER A CA 1
ATOM 901 C C . SER A 1 112 ? -9.434 -3.497 16.742 1.00 94.12 112 SER A C 1
ATOM 903 O O . SER A 1 112 ? -9.826 -3.394 15.578 1.00 94.12 112 SER A O 1
ATOM 905 N N . VAL A 1 113 ? -9.370 -4.670 17.374 1.00 90.50 113 VAL A N 1
ATOM 906 C CA . VAL A 1 113 ? -9.897 -5.909 16.779 1.00 90.50 113 VAL A CA 1
ATOM 907 C C . VAL A 1 113 ? -11.421 -5.833 16.733 1.00 90.50 113 VAL A C 1
ATOM 909 O O . VAL A 1 113 ? -11.998 -5.927 15.650 1.00 90.50 113 VAL A O 1
ATOM 912 N N . GLU A 1 114 ? -12.050 -5.543 17.873 1.00 90.56 114 GLU A N 1
ATOM 913 C CA . GLU A 1 114 ? -13.497 -5.358 17.991 1.00 90.56 114 GLU A CA 1
ATOM 914 C C . GLU A 1 114 ? -13.870 -3.948 18.474 1.00 90.56 114 GLU A C 1
ATOM 916 O O . GLU A 1 114 ? -13.021 -3.119 18.825 1.00 90.56 114 GLU A O 1
ATOM 921 N N . GLN A 1 115 ? -15.163 -3.623 18.442 1.00 89.31 115 GLN A N 1
ATOM 922 C CA . GLN A 1 115 ? -15.655 -2.352 18.962 1.00 89.31 115 GLN A CA 1
ATOM 923 C C . GLN A 1 115 ? -15.534 -2.325 20.492 1.00 89.31 115 GLN A C 1
ATOM 925 O O . GLN A 1 115 ? -16.056 -3.198 21.171 1.00 89.31 115 GLN A O 1
ATOM 930 N N . GLY A 1 116 ? -14.909 -1.278 21.037 1.00 88.19 116 GLY A N 1
ATOM 931 C CA . G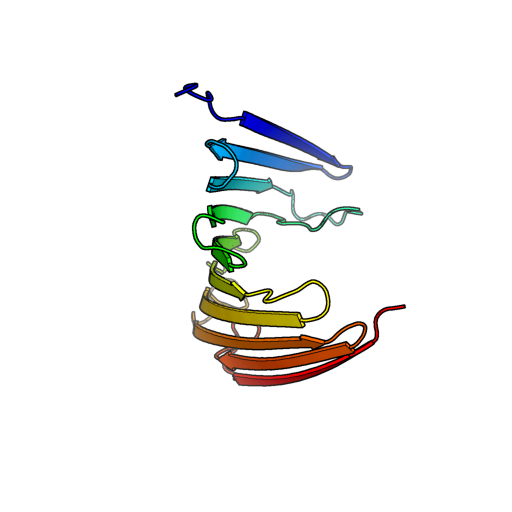LY A 1 116 ? -14.727 -1.107 22.487 1.00 88.19 116 GLY A CA 1
ATOM 932 C C . GLY A 1 116 ? -13.402 -1.654 23.023 1.00 88.19 116 GLY A C 1
ATOM 933 O O . GLY A 1 116 ? -12.993 -1.267 24.116 1.00 88.19 116 GLY A O 1
ATOM 934 N N . ASP A 1 117 ? -12.693 -2.458 22.231 1.00 92.00 117 ASP A N 1
ATOM 935 C CA . ASP A 1 117 ? -11.350 -2.931 22.550 1.00 92.00 117 ASP A CA 1
ATOM 936 C C . ASP A 1 117 ? -10.317 -1.798 22.615 1.00 92.00 117 ASP A C 1
ATOM 938 O O . ASP A 1 117 ? -10.455 -0.718 22.023 1.00 92.00 117 ASP A O 1
ATOM 942 N N . VAL A 1 118 ? -9.201 -2.094 23.284 1.00 92.81 118 VAL A N 1
ATOM 943 C CA . VAL A 1 118 ? -8.033 -1.214 23.309 1.00 92.81 118 VAL A CA 1
ATOM 944 C C . VAL A 1 118 ? -7.493 -1.037 21.891 1.00 92.81 118 VAL A C 1
ATOM 946 O O . VAL A 1 118 ? -7.111 -1.995 21.218 1.00 92.81 118 VAL A O 1
ATOM 949 N N . LYS A 1 119 ? -7.402 0.219 21.448 1.00 95.00 119 LYS A N 1
ATOM 950 C CA . LYS A 1 119 ? -6.790 0.551 20.161 1.00 95.00 119 LYS A CA 1
ATOM 951 C C . LYS A 1 119 ? -5.282 0.355 20.215 1.00 95.00 119 LYS A C 1
ATOM 953 O O . LYS A 1 119 ? -4.607 0.852 21.115 1.00 95.00 119 LYS A O 1
ATOM 958 N N . VAL A 1 120 ? -4.746 -0.274 19.181 1.00 97.06 120 VAL A N 1
ATOM 959 C CA . VAL A 1 120 ? -3.310 -0.397 18.950 1.00 97.06 120 VAL A CA 1
ATOM 960 C C . VAL A 1 120 ? -2.846 0.598 17.892 1.00 97.06 120 VAL A C 1
ATOM 962 O O . VAL A 1 120 ? -3.623 1.068 17.056 1.00 97.06 120 VAL A O 1
ATOM 965 N N . LYS A 1 121 ? -1.552 0.915 17.926 1.00 98.00 121 LYS A N 1
ATOM 966 C CA . LYS A 1 121 ? -0.824 1.605 16.858 1.00 98.00 121 LYS A CA 1
ATOM 967 C C . LYS A 1 121 ? 0.397 0.769 16.516 1.00 98.00 121 LYS A C 1
ATOM 969 O O . LYS A 1 121 ? 1.060 0.269 17.422 1.00 98.00 121 LYS A O 1
ATOM 974 N N . GLY A 1 122 ? 0.682 0.620 15.232 1.00 97.88 122 GLY A N 1
ATOM 975 C CA . GLY A 1 122 ? 1.812 -0.173 14.772 1.00 97.88 122 GLY A CA 1
ATOM 976 C C . GLY A 1 122 ? 2.335 0.309 13.433 1.00 97.88 122 GLY A C 1
ATOM 977 O O . GLY A 1 122 ? 1.664 1.053 12.712 1.00 97.88 122 GLY A O 1
ATOM 978 N N . TYR A 1 123 ? 3.537 -0.148 13.116 1.00 98.50 123 TYR A N 1
ATOM 979 C CA . TYR A 1 123 ? 4.182 0.078 11.834 1.00 98.50 123 TYR A CA 1
ATOM 980 C C . TYR A 1 123 ? 4.494 -1.251 11.153 1.00 98.50 123 TYR A C 1
ATOM 982 O O . TYR A 1 123 ? 4.769 -2.252 11.820 1.00 98.50 123 TYR A O 1
ATOM 990 N N . SER A 1 124 ? 4.494 -1.250 9.825 1.00 98.31 124 SER A N 1
ATOM 991 C CA . SER A 1 124 ? 4.975 -2.373 9.029 1.00 98.31 124 SER A CA 1
ATOM 992 C C . SER A 1 124 ? 6.045 -1.926 8.048 1.00 98.31 124 SER A C 1
ATOM 994 O O . SER A 1 124 ? 5.935 -0.851 7.463 1.00 98.31 124 SER A O 1
ATOM 996 N N . LEU A 1 125 ? 7.030 -2.784 7.817 1.00 98.75 125 LEU A N 1
ATOM 997 C CA . LEU A 1 125 ? 8.000 -2.654 6.739 1.00 98.75 125 LEU A CA 1
ATOM 998 C C . LEU A 1 125 ? 8.005 -3.945 5.929 1.00 98.75 125 LEU A C 1
ATOM 1000 O O . LEU A 1 125 ? 8.102 -5.041 6.479 1.00 98.75 125 LEU A O 1
ATOM 1004 N N . SER A 1 126 ? 7.929 -3.801 4.616 1.00 98.69 126 SER A N 1
ATOM 1005 C CA . SER A 1 126 ? 7.989 -4.877 3.646 1.00 98.69 126 SER A CA 1
ATOM 1006 C C . SER A 1 126 ? 9.079 -4.578 2.624 1.00 98.69 126 SER A C 1
ATOM 1008 O O . SER A 1 126 ? 9.027 -3.552 1.951 1.00 98.69 126 SER A O 1
ATOM 1010 N N . LEU A 1 127 ? 10.009 -5.512 2.461 1.00 98.81 127 LEU A N 1
ATOM 1011 C CA . LEU A 1 127 ? 11.048 -5.502 1.438 1.00 98.81 127 LEU A CA 1
ATOM 1012 C C . LEU A 1 127 ? 10.771 -6.637 0.455 1.00 98.81 127 LEU A C 1
ATOM 1014 O O . LEU A 1 127 ? 10.564 -7.775 0.871 1.00 98.81 127 LEU A O 1
ATOM 1018 N N . GLY A 1 128 ? 10.747 -6.335 -0.835 1.00 98.62 128 GLY A N 1
ATOM 1019 C CA . GLY A 1 128 ? 10.514 -7.302 -1.899 1.00 98.62 128 GLY A CA 1
ATOM 1020 C C . GLY A 1 128 ? 11.546 -7.174 -3.007 1.00 98.62 128 GLY A C 1
ATOM 1021 O O . GLY A 1 128 ? 11.942 -6.061 -3.358 1.00 98.62 128 GLY A O 1
ATOM 1022 N N . TYR A 1 129 ? 11.935 -8.314 -3.563 1.00 98.56 129 TYR A N 1
ATOM 1023 C CA . TYR A 1 129 ? 12.765 -8.405 -4.753 1.00 98.56 129 TYR A CA 1
ATOM 1024 C C . TYR A 1 129 ? 12.167 -9.439 -5.705 1.00 98.56 129 TYR A C 1
ATOM 1026 O O . TYR A 1 129 ? 11.931 -10.586 -5.322 1.00 98.56 129 TYR A O 1
ATOM 1034 N N . ASP A 1 130 ? 11.885 -9.007 -6.926 1.00 98.06 130 ASP A N 1
ATOM 1035 C CA . ASP A 1 130 ? 11.485 -9.854 -8.040 1.00 98.06 130 ASP A CA 1
ATOM 1036 C C . ASP A 1 130 ? 12.674 -9.995 -8.998 1.00 98.06 130 ASP A C 1
ATOM 1038 O O . ASP A 1 130 ? 13.274 -8.985 -9.366 1.00 98.06 130 ASP A O 1
ATOM 1042 N N . PHE A 1 131 ? 12.979 -11.227 -9.412 1.00 97.38 131 PHE A N 1
ATOM 1043 C CA . PHE A 1 131 ? 13.997 -11.540 -10.413 1.00 97.38 131 PHE A CA 1
ATOM 1044 C C . PHE A 1 131 ? 13.456 -12.555 -11.422 1.00 97.38 131 PHE A C 1
ATOM 1046 O O . PHE A 1 131 ? 13.238 -13.728 -11.104 1.00 97.38 131 PHE A O 1
ATOM 1053 N N . SER A 1 132 ? 13.259 -12.107 -12.658 1.00 95.94 132 SER A N 1
ATOM 1054 C CA . SER A 1 132 ? 12.587 -12.846 -13.724 1.00 95.94 132 SER A CA 1
ATOM 1055 C C . SER A 1 132 ? 11.252 -13.423 -13.226 1.00 95.94 132 SER A C 1
ATOM 1057 O O . SER A 1 132 ? 10.336 -12.681 -12.868 1.00 95.94 132 SER A O 1
ATOM 1059 N N . ASN A 1 133 ? 11.150 -14.748 -13.143 1.00 96.75 133 ASN A N 1
ATOM 1060 C CA . ASN A 1 133 ? 9.947 -15.440 -12.701 1.00 96.75 133 ASN A CA 1
ATOM 1061 C C . ASN A 1 133 ? 9.901 -15.662 -11.186 1.00 96.75 133 ASN A C 1
ATOM 1063 O O . ASN A 1 133 ? 8.894 -16.143 -10.682 1.00 96.75 133 ASN A O 1
ATOM 1067 N N . TYR A 1 134 ? 10.946 -15.316 -10.442 1.00 98.12 134 TYR A N 1
ATOM 1068 C CA . TYR A 1 134 ? 11.051 -15.583 -9.012 1.00 98.12 134 TYR A CA 1
ATOM 1069 C C . TYR A 1 134 ? 10.814 -14.322 -8.188 1.00 98.12 134 TYR A C 1
ATOM 1071 O O . TYR A 1 134 ? 11.035 -13.201 -8.649 1.00 98.12 134 TYR A O 1
ATOM 1079 N N . PHE A 1 135 ? 10.387 -14.498 -6.941 1.00 98.00 135 PHE A N 1
ATOM 1080 C CA . PHE A 1 135 ? 10.326 -13.402 -5.983 1.00 98.00 135 PHE A CA 1
ATOM 1081 C C . PHE A 1 135 ? 10.682 -13.858 -4.572 1.00 98.00 135 PHE A C 1
ATOM 1083 O O . PHE A 1 135 ? 10.452 -15.009 -4.193 1.00 98.00 135 PHE A O 1
ATOM 1090 N N . ILE A 1 136 ? 11.172 -12.910 -3.780 1.00 98.56 136 ILE A N 1
ATOM 1091 C CA . ILE A 1 136 ? 11.311 -13.010 -2.330 1.00 98.56 136 ILE A CA 1
ATOM 1092 C C . ILE A 1 136 ? 10.737 -11.754 -1.671 1.00 98.56 136 ILE A C 1
ATOM 1094 O O . ILE A 1 136 ? 10.855 -10.644 -2.191 1.00 98.56 136 ILE A O 1
ATOM 1098 N N . LYS A 1 137 ? 10.094 -11.924 -0.516 1.00 98.44 137 LYS A N 1
ATOM 1099 C CA . LYS A 1 137 ? 9.532 -10.838 0.286 1.00 98.44 137 LYS A CA 1
ATOM 1100 C C . LYS A 1 137 ? 9.767 -11.090 1.771 1.00 98.44 137 LYS A C 1
ATOM 1102 O O . LYS A 1 137 ? 9.453 -12.167 2.270 1.00 98.44 137 LYS A O 1
ATOM 1107 N N . LEU A 1 138 ? 10.260 -10.081 2.477 1.00 98.69 138 LEU A N 1
ATOM 1108 C CA . LEU A 1 138 ? 10.397 -10.047 3.929 1.00 98.69 138 LEU A CA 1
ATOM 1109 C C . LEU A 1 138 ? 9.486 -8.954 4.481 1.00 98.69 138 LEU A C 1
ATOM 1111 O O . LEU A 1 138 ? 9.521 -7.821 4.009 1.00 98.69 138 LEU A O 1
ATOM 1115 N N . VAL A 1 139 ? 8.683 -9.274 5.491 1.00 98.56 139 VAL A N 1
ATOM 1116 C CA . VAL A 1 139 ? 7.775 -8.321 6.135 1.00 98.56 139 VAL A CA 1
ATOM 1117 C C . VAL A 1 139 ? 7.948 -8.389 7.641 1.00 98.56 139 VAL A C 1
ATOM 1119 O O . VAL A 1 139 ? 7.826 -9.468 8.214 1.00 98.56 139 VAL A O 1
ATOM 1122 N N . ARG A 1 140 ? 8.149 -7.243 8.290 1.00 98.56 140 ARG A N 1
ATOM 1123 C CA . ARG A 1 140 ? 7.958 -7.071 9.733 1.00 98.56 140 ARG A CA 1
ATOM 1124 C C . ARG A 1 140 ? 6.710 -6.230 9.941 1.00 98.56 140 ARG A C 1
ATOM 1126 O O . ARG A 1 140 ? 6.623 -5.127 9.414 1.00 98.56 140 ARG A O 1
ATOM 1133 N N . ASP A 1 141 ? 5.760 -6.748 10.700 1.00 98.06 141 ASP A N 1
ATOM 1134 C CA . ASP A 1 141 ? 4.484 -6.100 10.963 1.00 98.06 141 ASP A CA 1
ATOM 1135 C C . ASP A 1 141 ? 4.229 -6.040 12.469 1.00 98.06 141 ASP A C 1
ATOM 1137 O O . ASP A 1 141 ? 4.057 -7.073 13.117 1.00 98.06 141 ASP A O 1
ATOM 1141 N N . GLN A 1 142 ? 4.234 -4.838 13.038 1.00 98.50 142 GLN A N 1
ATOM 1142 C CA . GLN A 1 142 ? 3.861 -4.648 14.436 1.00 98.50 142 GLN A CA 1
ATOM 1143 C C . GLN A 1 142 ? 2.349 -4.709 14.572 1.00 98.50 142 GLN A C 1
ATOM 1145 O O . GLN A 1 142 ? 1.642 -4.153 13.732 1.00 98.50 142 GLN A O 1
ATOM 1150 N N . LYS A 1 143 ? 1.832 -5.306 15.646 1.00 96.81 143 LYS A N 1
ATOM 1151 C CA . LYS A 1 143 ? 0.379 -5.337 15.904 1.00 96.81 143 LYS A CA 1
ATOM 1152 C C . LYS A 1 143 ? -0.405 -5.936 14.729 1.00 96.81 143 LYS A C 1
ATOM 1154 O O . LYS A 1 143 ? -1.312 -5.309 14.166 1.00 96.81 143 LYS A O 1
ATOM 1159 N N . VAL A 1 144 ? 0.022 -7.117 14.270 1.00 93.81 144 VAL A N 1
ATOM 1160 C CA . VAL A 1 144 ? -0.572 -7.830 13.126 1.00 93.81 144 VAL A CA 1
ATOM 1161 C C . VAL A 1 144 ? -2.080 -7.966 13.334 1.00 93.81 144 VAL A C 1
ATOM 1163 O O . VAL A 1 144 ? -2.529 -8.263 14.441 1.00 93.81 144 VAL A O 1
ATOM 1166 N N . ASN A 1 145 ? -2.867 -7.675 12.296 1.00 91.94 145 ASN A N 1
ATOM 1167 C CA . ASN A 1 145 ? -4.336 -7.675 12.357 1.00 91.94 145 ASN A CA 1
ATOM 1168 C C . ASN A 1 145 ? -4.925 -6.868 13.535 1.00 91.94 145 ASN A C 1
ATOM 1170 O O . ASN A 1 145 ? -5.949 -7.247 14.091 1.00 91.94 145 ASN A O 1
ATOM 1174 N N . TYR A 1 146 ? -4.270 -5.771 13.935 1.00 94.44 146 TYR A N 1
ATOM 1175 C CA . TYR A 1 146 ? -4.669 -4.914 15.062 1.00 94.44 146 TYR A CA 1
ATOM 1176 C C . TYR A 1 146 ? -4.648 -5.605 16.439 1.00 94.44 146 TYR A C 1
ATOM 1178 O O . TYR A 1 146 ? -5.201 -5.086 17.405 1.00 94.44 146 TYR A O 1
ATOM 1186 N N . THR A 1 147 ? -3.966 -6.746 16.550 1.00 94.00 147 THR A N 1
ATOM 1187 C CA . THR A 1 147 ? -3.740 -7.451 17.819 1.00 94.00 147 THR A CA 1
ATOM 1188 C C . THR A 1 147 ? -2.540 -6.872 18.575 1.00 94.00 147 THR A C 1
ATOM 1190 O O . THR A 1 147 ? -1.850 -5.970 18.099 1.00 94.00 147 THR A O 1
ATOM 1193 N N . GLN A 1 148 ? -2.230 -7.413 19.756 1.00 94.88 148 GLN A N 1
ATOM 1194 C CA . GLN A 1 148 ? -1.012 -7.048 20.489 1.00 94.88 148 GLN A CA 1
ATOM 1195 C C . GLN A 1 148 ? 0.264 -7.716 19.960 1.00 94.88 148 GLN A C 1
ATOM 1197 O O . GLN A 1 148 ? 1.357 -7.334 20.388 1.00 94.88 148 GLN A O 1
ATOM 1202 N N . GLN A 1 149 ? 0.135 -8.677 19.045 1.00 96.88 149 GLN A N 1
ATOM 1203 C CA . GLN A 1 149 ? 1.233 -9.502 18.557 1.00 96.88 149 GLN A CA 1
ATOM 1204 C C . GLN A 1 149 ? 1.958 -8.843 17.386 1.00 96.88 149 GLN A C 1
ATOM 1206 O O . GLN A 1 149 ? 1.348 -8.199 16.534 1.00 96.88 149 GLN A O 1
ATOM 1211 N N . ASP A 1 150 ? 3.264 -9.063 17.314 1.00 98.25 150 ASP A N 1
ATOM 1212 C CA . ASP A 1 150 ? 4.074 -8.706 16.156 1.00 98.25 150 ASP A CA 1
ATOM 1213 C C . ASP A 1 150 ? 4.338 -9.947 15.307 1.00 98.25 150 ASP A C 1
ATOM 1215 O O . ASP A 1 150 ? 4.456 -11.055 15.829 1.00 98.25 150 ASP A O 1
ATOM 1219 N N . GLN A 1 151 ? 4.502 -9.756 14.000 1.00 98.44 151 GLN A N 1
ATOM 1220 C CA . GLN A 1 151 ? 4.763 -10.847 13.073 1.00 98.44 151 GLN A CA 1
ATOM 1221 C C . GLN A 1 151 ? 5.908 -10.507 12.120 1.00 98.44 151 GLN A C 1
ATOM 1223 O O . GLN A 1 151 ? 5.956 -9.424 11.538 1.00 98.44 151 GLN A O 1
ATOM 1228 N N . THR A 1 152 ? 6.803 -11.470 11.905 1.00 98.56 152 THR A N 1
ATOM 1229 C CA . THR A 1 152 ? 7.744 -11.456 10.780 1.00 98.56 152 THR A CA 1
ATOM 1230 C C . THR A 1 152 ? 7.319 -12.529 9.783 1.00 98.56 152 THR A C 1
ATOM 1232 O O . THR A 1 152 ? 7.019 -13.651 10.181 1.00 98.56 152 THR A O 1
ATOM 1235 N N . ARG A 1 153 ? 7.278 -12.200 8.491 1.00 98.25 153 ARG A N 1
ATOM 1236 C CA . ARG A 1 153 ? 6.958 -13.137 7.408 1.00 98.25 153 ARG A CA 1
ATOM 1237 C C . ARG A 1 153 ? 8.043 -13.123 6.350 1.00 98.25 153 ARG A C 1
ATOM 1239 O O . ARG A 1 153 ? 8.479 -12.051 5.942 1.00 98.25 153 ARG A O 1
ATOM 1246 N N . ILE A 1 154 ? 8.389 -14.308 5.865 1.00 98.19 154 ILE A N 1
ATOM 1247 C CA . ILE A 1 154 ? 9.188 -14.501 4.658 1.00 98.19 154 ILE A CA 1
ATOM 1248 C C . ILE A 1 154 ? 8.300 -15.215 3.642 1.00 98.19 154 ILE A C 1
ATOM 1250 O O . ILE A 1 154 ? 7.561 -16.135 3.990 1.00 98.19 154 ILE A O 1
ATOM 1254 N N . SER A 1 155 ? 8.331 -14.767 2.395 1.00 98.00 155 SER A N 1
ATOM 1255 C CA . SER A 1 155 ? 7.604 -15.380 1.286 1.00 98.00 155 SER A CA 1
ATOM 1256 C C . SER A 1 155 ? 8.528 -15.501 0.087 1.00 98.00 155 SER A C 1
ATOM 1258 O O . SER A 1 155 ? 9.263 -14.566 -0.217 1.00 98.00 155 SER A O 1
ATOM 1260 N N . LEU A 1 156 ? 8.477 -16.641 -0.589 1.00 98.00 156 LEU A N 1
ATOM 1261 C CA . LEU A 1 156 ? 9.234 -16.935 -1.799 1.00 98.00 156 LEU A CA 1
ATOM 1262 C C . LEU A 1 156 ? 8.332 -17.680 -2.778 1.00 98.00 156 LEU A C 1
ATOM 1264 O O . LEU A 1 156 ? 7.429 -18.403 -2.352 1.00 98.00 156 LEU A O 1
ATOM 1268 N N . GLY A 1 157 ? 8.550 -17.498 -4.073 1.00 97.19 157 GLY A N 1
ATOM 1269 C CA . GLY A 1 157 ? 7.751 -18.189 -5.077 1.00 97.19 157 GLY A CA 1
ATOM 1270 C C . GLY A 1 157 ? 8.225 -17.959 -6.502 1.00 97.19 157 GLY A C 1
ATOM 1271 O O . GLY A 1 157 ? 9.139 -17.171 -6.750 1.00 97.19 157 GLY A O 1
ATOM 1272 N N . ALA A 1 158 ? 7.572 -18.661 -7.425 1.00 96.69 158 ALA A N 1
ATOM 1273 C CA . ALA A 1 158 ? 7.789 -18.576 -8.862 1.00 96.69 158 ALA A CA 1
ATOM 1274 C C . ALA A 1 158 ? 6.468 -18.259 -9.587 1.00 96.69 158 ALA A C 1
ATOM 1276 O O . ALA A 1 158 ? 5.396 -18.672 -9.143 1.00 96.69 158 ALA A O 1
ATOM 1277 N N . ARG A 1 159 ? 6.552 -17.518 -10.692 1.00 90.94 159 ARG A N 1
ATOM 1278 C CA . ARG A 1 159 ? 5.468 -17.183 -11.622 1.00 90.94 159 ARG A CA 1
ATOM 1279 C C . ARG A 1 159 ? 5.660 -18.005 -12.898 1.00 90.94 159 ARG A C 1
ATOM 1281 O O . ARG A 1 159 ? 6.792 -18.135 -13.359 1.00 90.94 159 ARG A O 1
ATOM 1288 N N . PHE A 1 160 ? 4.582 -18.563 -13.429 1.00 88.25 160 PHE A N 1
ATOM 1289 C CA . PHE A 1 160 ? 4.565 -19.392 -14.635 1.00 88.25 160 PHE A CA 1
ATOM 1290 C C . PHE A 1 160 ? 3.613 -18.801 -15.671 1.00 88.25 160 PHE A C 1
ATOM 1292 O O . PHE A 1 160 ? 2.661 -18.101 -15.251 1.00 88.25 160 PHE A O 1
#

Secondary structure (DSSP, 8-state):
----PPEEEEEEEEEGGGEEEEEEEEEETTTEEEEEEEEE--S-----SS---TTEEEEEEEE--STTEEEEEEEEEE-TTS---EEEEEEEEE-SSSSEEEEEEEEEEEE-SSTTSPPEEEEEEEEEEEETTEEEEEEEETTGGGSS--EEEEEEEE--

Foldseek 3Di:
DDQPDKDKDKDWDDFPQGKIWIKIKIGGDPWKIKIWIAIEHPPDDDDDPDDDLYQKIKIKMWGDPDPQKIWIWMKIFHPPAPQRWMKIKIWIWGDPDDFKIWIWIKMWIWGALHPPDDIDIWIKIKIKMGGHFKIKMWMWTQCVSRHNDTDIDIDIDGHD

Radius of gyration: 18.15 Å; chains: 1; bounding box: 44×42×48 Å

Sequence (160 aa):
MSSSVGKWVPSVQVASHGFAGGSINHQYGEEIYSILGFGRTNKKTYYNLNFDPNDAYIFGMGTQLIPKTNLYFYSVYDNRFNTGQKITHWVWRYSPDKSERYTVDMASKSGSVEQGDVKVKGYSLSLGYDFSNYFIKLVRDQKVNYTQQDQTRISLGARF